Protein AF-A0A955EFM7-F1 (afdb_monomer_lite)

Foldseek 3Di:
DDDDDDDDPDPPCVLWVLLLVLLQVLLVVPVVSLVVNCVSCVVVQLVLLVVVVVPDDPPFPDDSNNLSVVLSVVSSPPNPDNRPTPVVSVVSSSVSSVVVVVVRD

Sequence (105 aa):
MEDSTAAKGAPGDGGEEEVTRLLQAAAGGDGVAADELLPLVYGALRSLAADMFLDERRNHTLQPTALVHEAYVRLVQARDVSWESRGQFFVLAARAMRNILVDHA

pLDDT: mean 81.18, std 16.02, range [36.97, 93.69]

Radius of gyration: 16.62 Å; chains: 1; bounding box: 41×26×56 Å

Structure (mmCIF, N/CA/C/O backbone):
data_AF-A0A955EFM7-F1
#
_entry.id   AF-A0A955EFM7-F1
#
loop_
_atom_site.group_PDB
_atom_site.id
_atom_site.type_symbol
_atom_site.label_atom_id
_atom_site.label_alt_id
_atom_site.label_comp_id
_atom_site.label_asym_id
_atom_site.label_entity_id
_atom_site.label_seq_id
_atom_site.pdbx_PDB_ins_code
_atom_site.Cartn_x
_atom_site.Cartn_y
_atom_site.Cartn_z
_atom_site.occupancy
_atom_site.B_iso_or_equiv
_atom_site.auth_seq_id
_atom_site.auth_comp_id
_atom_site.auth_asym_id
_atom_site.auth_atom_id
_atom_site.pdbx_PDB_model_num
ATOM 1 N N . MET A 1 1 ? -23.355 4.559 37.848 1.00 45.25 1 MET A N 1
ATOM 2 C CA . MET A 1 1 ? -24.283 4.360 36.720 1.00 45.25 1 MET A CA 1
ATOM 3 C C . MET A 1 1 ? -23.627 5.104 35.570 1.00 45.25 1 MET A C 1
ATOM 5 O O . MET A 1 1 ? -23.615 6.318 35.609 1.00 45.25 1 MET A O 1
ATOM 9 N N . GLU A 1 2 ? -22.841 4.489 34.702 1.00 40.41 2 GLU A N 1
ATOM 10 C CA . GLU A 1 2 ? -22.667 3.075 34.382 1.00 40.41 2 GLU A CA 1
ATOM 11 C C . GLU A 1 2 ? -21.191 2.670 34.484 1.00 40.41 2 GLU A C 1
ATOM 13 O O . GLU A 1 2 ? -20.278 3.420 34.151 1.00 40.41 2 GLU A O 1
ATOM 18 N N . ASP A 1 3 ? -21.002 1.479 35.036 1.00 37.91 3 ASP A N 1
ATOM 19 C CA . ASP A 1 3 ? -19.805 0.667 34.924 1.00 37.91 3 ASP A CA 1
ATOM 20 C C . ASP A 1 3 ? -19.698 0.206 33.461 1.00 37.91 3 ASP A C 1
ATOM 22 O O . ASP A 1 3 ? -20.631 -0.395 32.931 1.00 37.91 3 ASP A O 1
ATOM 26 N N . SER A 1 4 ? -18.597 0.527 32.785 1.00 36.97 4 SER A N 1
ATOM 27 C CA . SER A 1 4 ? -18.217 -0.176 31.557 1.00 36.97 4 SER A CA 1
ATOM 28 C C . SER A 1 4 ? -16.703 -0.306 31.489 1.00 36.97 4 SER A C 1
ATOM 30 O O . SER A 1 4 ? -15.981 0.363 30.753 1.00 36.97 4 SER A O 1
ATOM 32 N N . THR A 1 5 ? -16.236 -1.187 32.365 1.00 52.38 5 THR A N 1
ATOM 33 C CA . THR A 1 5 ? -14.984 -1.914 32.217 1.00 52.38 5 THR A CA 1
ATOM 34 C C . THR A 1 5 ? -15.200 -3.011 31.171 1.00 52.38 5 THR A C 1
ATOM 36 O O . THR A 1 5 ? -15.821 -4.016 31.490 1.00 52.38 5 THR A O 1
ATOM 39 N N . ALA A 1 6 ? -14.698 -2.839 29.945 1.00 37.59 6 ALA A N 1
ATOM 40 C CA . ALA A 1 6 ? -14.335 -3.905 28.990 1.00 37.59 6 ALA A CA 1
ATOM 41 C C . ALA A 1 6 ? -13.894 -3.239 27.670 1.00 37.59 6 ALA A C 1
ATOM 43 O O . ALA A 1 6 ? -14.598 -2.384 27.163 1.00 37.59 6 ALA A O 1
ATOM 44 N N . ALA A 1 7 ? -12.769 -3.527 27.030 1.00 41.06 7 ALA A N 1
ATOM 45 C CA . ALA A 1 7 ? -11.740 -4.514 27.264 1.00 41.06 7 ALA A CA 1
ATOM 46 C C . ALA A 1 7 ? -10.406 -3.884 26.844 1.00 41.06 7 ALA A C 1
ATOM 48 O O . ALA A 1 7 ? -10.275 -3.305 25.768 1.00 41.06 7 ALA A O 1
ATOM 49 N N . LYS A 1 8 ? -9.405 -3.994 27.716 1.00 47.03 8 LYS A N 1
ATOM 50 C CA . LYS A 1 8 ? -8.010 -3.791 27.344 1.00 47.03 8 LYS A CA 1
ATOM 51 C C . LYS A 1 8 ? -7.653 -4.921 26.374 1.00 47.03 8 LYS A C 1
ATOM 53 O O . LYS A 1 8 ? -7.529 -6.061 26.818 1.00 47.03 8 LYS A O 1
ATOM 58 N N . GLY A 1 9 ? -7.560 -4.596 25.083 1.00 40.41 9 GLY A N 1
ATOM 59 C CA . GLY A 1 9 ? -7.070 -5.498 24.042 1.00 40.41 9 GLY A CA 1
ATOM 60 C C . GLY A 1 9 ? -5.729 -6.105 24.450 1.00 40.41 9 GLY A C 1
ATOM 61 O O . GLY A 1 9 ? -4.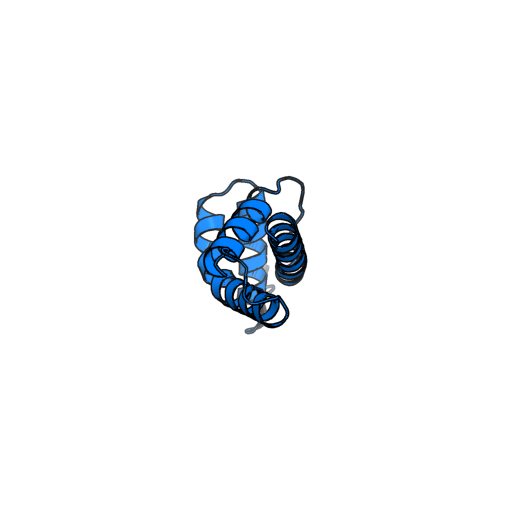928 -5.470 25.145 1.00 40.41 9 GLY A O 1
ATOM 62 N N . ALA A 1 10 ? -5.536 -7.371 24.101 1.00 47.72 10 ALA A N 1
ATOM 63 C CA . ALA A 1 10 ? -4.359 -8.139 24.466 1.00 47.72 10 ALA A CA 1
ATOM 64 C C . ALA A 1 10 ? -3.061 -7.428 24.017 1.00 47.72 10 ALA A C 1
ATOM 66 O O . ALA A 1 10 ? -3.055 -6.719 23.009 1.00 47.72 10 ALA A O 1
ATOM 67 N N . PRO A 1 11 ? -1.932 -7.601 24.732 1.00 44.72 11 PRO A N 1
ATOM 68 C CA . PRO A 1 11 ? -0.693 -6.857 24.476 1.00 44.72 11 PRO A CA 1
ATOM 69 C C . PRO A 1 11 ? 0.060 -7.251 23.179 1.00 44.72 11 PRO A C 1
ATOM 71 O O . PRO A 1 11 ? 1.254 -6.985 23.076 1.00 44.72 11 PRO A O 1
ATOM 74 N N . GLY A 1 12 ? -0.611 -7.857 22.192 1.00 53.38 12 GLY A N 1
ATOM 75 C CA . GLY A 1 12 ? -0.051 -8.225 20.883 1.00 53.38 12 GLY A CA 1
ATOM 76 C C . GLY A 1 12 ? -0.744 -7.594 19.666 1.00 53.38 12 GLY A C 1
ATOM 77 O O . GLY A 1 12 ? -0.115 -7.494 18.616 1.00 53.38 12 GLY A O 1
ATOM 78 N N . ASP A 1 13 ? -1.980 -7.098 19.807 1.00 57.62 13 ASP A N 1
ATOM 79 C CA . ASP A 1 13 ? -2.891 -6.915 18.655 1.00 57.62 13 ASP A CA 1
ATOM 80 C C . ASP A 1 13 ? -3.094 -5.438 18.258 1.00 57.62 13 ASP A C 1
ATOM 82 O O . ASP A 1 13 ? -3.599 -5.121 17.180 1.00 57.62 13 ASP A O 1
ATOM 86 N N . GLY A 1 14 ? -2.630 -4.503 19.097 1.00 65.25 14 GLY A N 1
ATOM 87 C CA . GLY A 1 14 ? -2.864 -3.065 18.909 1.00 65.25 14 GLY A CA 1
ATOM 88 C C . GLY A 1 14 ? -2.257 -2.484 17.626 1.00 65.25 14 GLY A C 1
ATOM 89 O O . GLY A 1 14 ? -2.751 -1.486 17.114 1.00 65.25 14 GLY A O 1
ATOM 90 N N . GLY A 1 15 ? -1.215 -3.114 17.073 1.00 74.94 15 GLY A N 1
ATOM 91 C CA . GLY A 1 15 ? -0.620 -2.697 15.800 1.00 74.94 15 GLY A CA 1
ATOM 92 C C . GLY A 1 15 ? -1.413 -3.143 14.566 1.00 74.94 15 GLY A C 1
ATOM 93 O O . GLY A 1 15 ? -1.363 -2.477 13.534 1.00 74.94 15 GLY A O 1
ATOM 94 N N . GLU A 1 16 ? -2.142 -4.259 14.642 1.00 79.94 16 GLU A N 1
ATOM 95 C CA . GLU A 1 16 ? -2.964 -4.758 13.530 1.00 79.94 16 GLU A CA 1
ATOM 96 C C . GLU A 1 16 ? -4.307 -4.034 13.459 1.00 79.94 16 GLU A C 1
ATOM 98 O O . GLU A 1 16 ? -4.750 -3.648 12.370 1.00 79.94 16 GLU A O 1
ATOM 103 N N . GLU A 1 17 ? -4.914 -3.797 14.623 1.00 86.06 17 GLU A N 1
ATOM 104 C CA . GLU A 1 17 ? -6.104 -2.960 14.748 1.00 86.06 17 GLU A CA 1
ATOM 105 C C . GLU A 1 17 ? -5.812 -1.542 14.255 1.00 86.06 17 GLU A C 1
ATOM 107 O O . GLU A 1 17 ? -6.583 -1.004 13.464 1.00 86.06 17 GLU A O 1
ATOM 112 N N . GLU A 1 18 ? -4.660 -0.968 14.622 1.00 90.06 18 GLU A N 1
ATOM 113 C CA . GLU A 1 18 ? -4.291 0.377 14.184 1.00 90.06 18 GLU A CA 1
ATOM 114 C C . GLU A 1 18 ? -4.119 0.491 12.669 1.00 90.06 18 GLU A C 1
ATOM 116 O O . GLU A 1 18 ? -4.686 1.387 12.046 1.00 90.06 18 GLU A O 1
ATOM 121 N N . VAL A 1 19 ? -3.413 -0.455 12.043 1.00 91.06 19 VAL A N 1
ATOM 122 C CA . VAL A 1 19 ? -3.273 -0.478 10.579 1.00 91.06 19 VAL A CA 1
ATOM 123 C C . VAL A 1 19 ? -4.638 -0.584 9.899 1.00 91.06 19 VAL A C 1
ATOM 125 O O . VAL A 1 19 ? -4.881 0.085 8.897 1.00 91.06 19 VAL A O 1
ATOM 128 N N . THR A 1 20 ? -5.546 -1.393 10.447 1.00 91.38 20 THR A N 1
ATOM 129 C CA . THR A 1 20 ? -6.895 -1.559 9.892 1.00 91.38 20 THR A CA 1
ATOM 130 C C . THR A 1 20 ? -7.729 -0.282 10.041 1.00 91.38 20 THR A C 1
ATOM 132 O O . THR A 1 20 ? -8.398 0.115 9.087 1.00 91.38 20 THR A O 1
ATOM 135 N N . ARG A 1 21 ? -7.637 0.421 11.179 1.00 92.25 21 ARG A N 1
ATOM 136 C CA . ARG A 1 21 ? -8.290 1.729 11.373 1.00 92.25 21 ARG A CA 1
ATOM 137 C C . ARG A 1 21 ? -7.775 2.778 10.391 1.00 92.25 21 ARG A C 1
ATOM 139 O O . ARG A 1 21 ? -8.579 3.454 9.751 1.00 92.25 21 ARG A O 1
ATOM 146 N N . LEU A 1 22 ? -6.456 2.881 10.233 1.00 93.44 22 LEU A N 1
ATOM 147 C CA . LEU A 1 22 ? -5.834 3.825 9.302 1.00 93.44 22 LEU A CA 1
ATOM 148 C C . LEU A 1 22 ? -6.215 3.525 7.846 1.00 93.44 22 LEU A C 1
ATOM 150 O O . LEU A 1 22 ? -6.507 4.446 7.090 1.00 93.44 22 LEU A O 1
ATOM 154 N N . LEU A 1 23 ? -6.301 2.246 7.461 1.00 91.25 23 LEU A N 1
ATOM 155 C CA . LEU A 1 23 ? -6.783 1.829 6.139 1.00 91.25 23 LEU A CA 1
ATOM 156 C C . LEU A 1 23 ? -8.219 2.289 5.865 1.00 91.25 23 LEU A C 1
ATOM 158 O O . LEU A 1 23 ? -8.510 2.799 4.783 1.00 91.25 23 LEU A O 1
ATOM 162 N N . GLN A 1 24 ? -9.1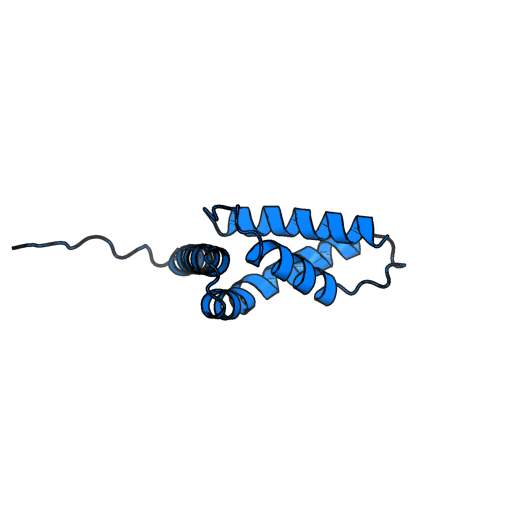16 2.121 6.837 1.00 90.62 24 GLN A N 1
ATOM 163 C CA . GLN A 1 24 ? -10.512 2.540 6.708 1.00 90.62 24 GLN A CA 1
ATOM 164 C C . GLN A 1 24 ? -10.639 4.062 6.583 1.00 90.62 24 GLN A C 1
ATOM 166 O O . GLN A 1 24 ? -11.366 4.545 5.715 1.00 90.62 24 GLN A O 1
ATOM 171 N N . ALA A 1 25 ? -9.905 4.822 7.401 1.00 91.25 25 ALA A N 1
ATOM 172 C CA . ALA A 1 25 ? -9.908 6.281 7.324 1.00 91.25 25 ALA A CA 1
ATOM 173 C C . ALA A 1 25 ? -9.299 6.784 6.001 1.00 91.25 25 ALA A C 1
ATOM 175 O O . ALA A 1 25 ? -9.894 7.635 5.336 1.00 91.25 25 ALA A O 1
ATOM 176 N N . ALA A 1 26 ? -8.184 6.194 5.560 1.00 90.00 26 ALA A N 1
ATOM 177 C CA . ALA A 1 26 ? -7.560 6.512 4.278 1.00 90.00 26 ALA A CA 1
ATOM 178 C C . ALA A 1 26 ? -8.509 6.250 3.094 1.00 90.00 26 ALA A C 1
ATOM 180 O O . ALA A 1 26 ? -8.646 7.105 2.218 1.00 90.00 26 ALA A O 1
ATOM 181 N N . ALA A 1 27 ? -9.239 5.128 3.096 1.00 86.50 27 ALA A N 1
ATOM 182 C CA . ALA A 1 27 ? -10.260 4.836 2.082 1.00 86.50 27 ALA A CA 1
ATOM 183 C C . ALA A 1 27 ? -11.441 5.825 2.112 1.00 86.50 27 ALA A C 1
ATOM 185 O O . ALA A 1 27 ? -12.033 6.126 1.074 1.00 86.50 27 ALA A O 1
ATOM 186 N N . GLY A 1 28 ? -11.746 6.383 3.289 1.00 86.50 28 GLY A N 1
ATOM 187 C CA . GLY A 1 28 ? -12.691 7.486 3.473 1.00 86.50 28 GLY A CA 1
ATOM 188 C C . GLY A 1 28 ? -12.199 8.843 2.947 1.00 86.50 28 GLY A C 1
ATOM 189 O O . GLY A 1 28 ? -12.970 9.802 2.933 1.00 86.50 28 GLY A O 1
ATOM 190 N N . GLY A 1 29 ? -10.949 8.932 2.480 1.00 86.69 29 GLY A N 1
ATOM 191 C CA . GLY A 1 29 ? -10.329 10.155 1.971 1.00 86.69 29 GLY A CA 1
ATOM 192 C C . GLY A 1 29 ? -9.511 10.932 3.005 1.00 86.69 29 GLY A C 1
ATOM 193 O O . GLY A 1 29 ? -9.137 12.073 2.728 1.00 86.69 29 GLY A O 1
ATOM 194 N N . ASP A 1 30 ? -9.228 10.348 4.171 1.00 90.44 30 ASP A N 1
ATOM 195 C CA . ASP A 1 30 ? -8.343 10.951 5.167 1.00 90.44 30 ASP A CA 1
ATOM 196 C C . ASP A 1 30 ? -6.873 10.823 4.733 1.00 90.44 30 ASP A C 1
ATOM 198 O O . ASP A 1 30 ? -6.246 9.765 4.839 1.00 90.44 30 ASP A O 1
ATOM 202 N N . GLY A 1 31 ? -6.318 11.924 4.223 1.00 88.69 31 GLY A N 1
ATOM 203 C CA . GLY A 1 31 ? -4.918 11.989 3.806 1.00 88.69 31 GLY A CA 1
ATOM 204 C C . GLY A 1 31 ? -3.926 11.850 4.964 1.00 88.69 31 GLY A C 1
ATOM 205 O O . GLY A 1 31 ? -2.844 11.313 4.758 1.00 88.69 31 GLY A O 1
ATOM 206 N N . VAL A 1 32 ? -4.299 12.260 6.181 1.00 92.88 32 VAL A N 1
ATOM 207 C CA . VAL A 1 32 ? -3.429 12.126 7.359 1.00 92.88 32 VAL A CA 1
ATOM 208 C C . VAL A 1 32 ? -3.310 10.656 7.740 1.00 92.88 32 VAL A C 1
ATOM 210 O O . VAL A 1 32 ? -2.205 10.161 7.941 1.00 92.88 32 VAL A O 1
ATOM 213 N N . ALA A 1 33 ? -4.428 9.928 7.736 1.00 93.00 33 ALA A N 1
ATOM 214 C CA . ALA A 1 33 ? -4.410 8.489 7.976 1.00 93.00 33 ALA A CA 1
ATOM 215 C C . ALA A 1 33 ? -3.594 7.732 6.915 1.00 93.00 33 ALA A C 1
ATOM 217 O O . ALA A 1 33 ? -2.904 6.765 7.237 1.00 93.00 33 ALA A O 1
ATOM 218 N N . ALA A 1 34 ? -3.624 8.183 5.656 1.00 90.38 34 ALA A N 1
ATOM 219 C CA . ALA A 1 34 ? -2.763 7.635 4.611 1.00 90.38 34 ALA A CA 1
ATOM 220 C C . ALA A 1 34 ? -1.271 7.926 4.877 1.00 90.38 34 ALA A C 1
ATOM 222 O O . ALA A 1 34 ? -0.429 7.049 4.679 1.00 90.38 34 ALA A O 1
ATOM 223 N N . ASP A 1 35 ? -0.917 9.116 5.351 1.00 91.44 35 ASP A N 1
ATOM 224 C CA . ASP A 1 35 ? 0.475 9.443 5.680 1.00 91.44 35 ASP A CA 1
ATOM 225 C C . ASP A 1 35 ? 0.984 8.641 6.894 1.00 91.44 35 ASP A C 1
ATOM 227 O O . ASP A 1 35 ? 2.131 8.189 6.901 1.00 91.44 35 ASP A O 1
ATOM 231 N N . GLU A 1 36 ? 0.124 8.390 7.885 1.00 93.69 36 GLU A N 1
ATOM 232 C CA . GLU A 1 36 ? 0.429 7.571 9.067 1.00 93.69 36 GLU A CA 1
ATOM 233 C C . GLU A 1 36 ? 0.498 6.068 8.755 1.00 93.69 36 GLU A C 1
ATOM 235 O O . GLU A 1 36 ? 1.332 5.347 9.310 1.00 93.69 36 GLU A O 1
ATOM 240 N N . LEU A 1 37 ? -0.329 5.583 7.824 1.00 92.06 37 LEU A N 1
ATOM 241 C CA . LEU A 1 37 ? -0.336 4.188 7.386 1.00 92.06 37 LEU A CA 1
ATOM 242 C C . LEU A 1 37 ? 0.960 3.807 6.666 1.00 92.06 37 LEU A C 1
ATOM 244 O O . LEU A 1 37 ? 1.490 2.710 6.871 1.00 92.06 37 LEU A O 1
ATOM 248 N N . LEU A 1 38 ? 1.460 4.697 5.804 1.00 90.12 38 LEU A N 1
ATOM 249 C CA . LEU A 1 38 ? 2.583 4.421 4.913 1.00 90.12 38 LEU A CA 1
ATOM 250 C C . LEU A 1 38 ? 3.807 3.829 5.642 1.00 90.12 38 LEU A C 1
ATOM 252 O O . LEU A 1 38 ? 4.222 2.730 5.262 1.00 90.12 38 LEU A O 1
ATOM 256 N N . PRO A 1 39 ? 4.385 4.448 6.693 1.00 92.12 39 PRO A N 1
ATOM 257 C CA . PRO A 1 39 ? 5.549 3.890 7.384 1.00 92.12 39 PRO A CA 1
ATOM 258 C C . PRO A 1 39 ? 5.288 2.519 8.030 1.00 92.12 39 PRO A C 1
ATOM 260 O O . PRO A 1 39 ? 6.221 1.721 8.140 1.00 92.12 39 PRO A O 1
ATOM 263 N N . LEU A 1 40 ? 4.042 2.202 8.407 1.00 91.88 40 LEU A N 1
ATOM 264 C CA . LEU A 1 40 ? 3.677 0.927 9.039 1.00 91.88 40 LEU A CA 1
ATOM 265 C C . LEU A 1 40 ? 3.652 -0.247 8.050 1.00 91.88 40 LEU A C 1
ATOM 267 O O . LEU A 1 40 ? 3.903 -1.396 8.433 1.00 91.88 40 LEU A O 1
ATOM 271 N N . VAL A 1 41 ? 3.348 0.028 6.777 1.00 91.69 41 VAL A N 1
ATOM 272 C CA . VAL A 1 41 ? 3.210 -1.002 5.733 1.00 91.69 41 VAL A CA 1
ATOM 273 C C . VAL A 1 41 ? 4.356 -1.003 4.721 1.00 91.69 41 VAL A C 1
ATOM 275 O O . VAL A 1 41 ? 4.621 -2.042 4.116 1.00 91.69 41 VAL A O 1
ATOM 278 N N . TYR A 1 42 ? 5.082 0.109 4.563 1.00 91.44 42 TYR A N 1
ATOM 279 C CA . TYR A 1 42 ? 6.096 0.289 3.518 1.00 91.44 42 TYR A CA 1
ATOM 280 C C . TYR A 1 42 ? 7.202 -0.769 3.549 1.00 91.44 42 TYR A C 1
ATOM 282 O O . TYR A 1 42 ? 7.572 -1.302 2.505 1.00 91.44 42 TYR A O 1
ATOM 290 N N . GLY A 1 43 ? 7.706 -1.120 4.737 1.00 91.81 43 GLY A N 1
ATOM 291 C CA . GLY A 1 43 ? 8.739 -2.152 4.877 1.00 91.81 43 GLY A CA 1
ATOM 292 C C . GLY A 1 43 ? 8.284 -3.512 4.341 1.00 91.81 43 GLY A C 1
ATOM 293 O O . GLY A 1 43 ? 9.002 -4.145 3.572 1.00 91.81 43 GLY A O 1
ATOM 294 N N . ALA A 1 44 ? 7.058 -3.921 4.680 1.00 92.12 44 ALA A N 1
ATOM 295 C CA . ALA A 1 44 ? 6.477 -5.178 4.216 1.00 92.12 44 ALA A CA 1
ATOM 296 C C . ALA A 1 44 ? 6.169 -5.152 2.710 1.00 92.12 44 ALA A C 1
ATOM 298 O O . ALA A 1 44 ? 6.466 -6.118 2.011 1.00 92.12 44 ALA A O 1
ATOM 299 N N . LEU A 1 45 ? 5.651 -4.031 2.194 1.00 93.38 45 LEU A N 1
ATOM 300 C CA . LEU A 1 45 ? 5.435 -3.842 0.757 1.00 93.38 45 LEU A CA 1
ATOM 301 C C . LEU A 1 45 ? 6.749 -3.910 -0.031 1.00 93.38 45 LEU A C 1
ATOM 303 O O . LEU A 1 45 ? 6.794 -4.528 -1.090 1.00 93.38 45 LEU A O 1
ATOM 307 N N . ARG A 1 46 ? 7.828 -3.313 0.491 1.00 92.12 46 ARG A N 1
ATOM 308 C CA . ARG A 1 46 ? 9.153 -3.345 -0.139 1.00 92.12 46 ARG A CA 1
ATOM 309 C C . ARG A 1 46 ? 9.732 -4.752 -0.191 1.00 92.12 46 ARG A C 1
ATOM 311 O O . ARG A 1 46 ? 10.293 -5.108 -1.223 1.00 92.12 46 ARG A O 1
ATOM 318 N N . SER A 1 47 ? 9.611 -5.530 0.884 1.00 91.56 47 SER A N 1
ATOM 319 C CA . SER A 1 47 ? 10.038 -6.935 0.878 1.00 91.56 47 SER A CA 1
ATOM 320 C C . SER A 1 47 ? 9.250 -7.737 -0.154 1.00 91.56 47 SER A C 1
ATOM 322 O O . SER A 1 47 ? 9.844 -8.403 -0.991 1.00 91.56 47 SER A O 1
ATOM 324 N N . LEU A 1 48 ? 7.925 -7.571 -0.171 1.00 91.56 48 LEU A N 1
ATOM 325 C CA . LEU A 1 48 ? 7.048 -8.263 -1.110 1.00 91.56 48 LEU A CA 1
ATOM 326 C C . LEU A 1 48 ? 7.360 -7.912 -2.574 1.00 91.56 48 LEU A C 1
ATOM 328 O O . LEU A 1 48 ? 7.410 -8.795 -3.423 1.00 91.56 48 LEU A O 1
ATOM 332 N N . ALA A 1 49 ? 7.618 -6.635 -2.864 1.00 90.81 49 ALA A N 1
ATOM 333 C CA . ALA A 1 49 ? 8.066 -6.202 -4.181 1.00 90.81 49 ALA A CA 1
ATOM 334 C C . ALA A 1 49 ? 9.431 -6.811 -4.533 1.00 90.81 49 ALA A C 1
ATOM 336 O O . ALA A 1 49 ? 9.591 -7.343 -5.624 1.00 90.81 49 ALA A O 1
ATOM 337 N N . ALA A 1 50 ? 10.412 -6.767 -3.625 1.00 88.94 50 ALA A N 1
ATOM 338 C CA . ALA A 1 50 ? 11.740 -7.324 -3.876 1.00 88.94 50 ALA A CA 1
ATOM 339 C C . ALA A 1 50 ? 11.685 -8.816 -4.241 1.00 88.94 50 ALA A C 1
ATOM 341 O O . ALA A 1 50 ? 12.345 -9.216 -5.197 1.00 88.94 50 ALA A O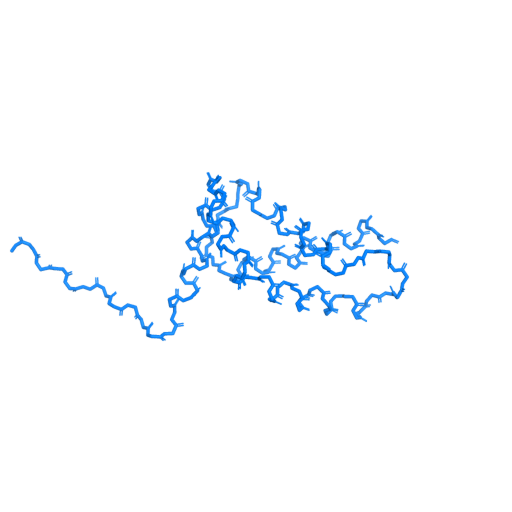 1
ATOM 342 N N . ASP A 1 51 ? 10.858 -9.597 -3.544 1.00 88.81 51 ASP A N 1
ATOM 343 C CA . ASP A 1 51 ? 10.665 -11.021 -3.829 1.00 88.81 51 ASP A CA 1
ATOM 344 C C . ASP A 1 51 ? 10.093 -11.250 -5.240 1.00 88.81 51 ASP A C 1
ATOM 346 O O . ASP A 1 51 ? 10.565 -12.124 -5.961 1.00 88.81 51 ASP A O 1
ATOM 350 N N . MET A 1 52 ? 9.150 -10.414 -5.692 1.00 86.62 52 MET A N 1
ATOM 351 C CA . MET A 1 52 ? 8.594 -10.500 -7.053 1.00 86.62 52 MET A CA 1
ATOM 352 C C . MET A 1 52 ? 9.640 -10.233 -8.143 1.00 86.62 52 MET A C 1
ATOM 354 O O . MET A 1 52 ? 9.647 -10.902 -9.171 1.00 86.62 52 MET A O 1
ATOM 358 N N . PHE A 1 53 ? 10.560 -9.294 -7.909 1.00 83.06 53 PHE A N 1
ATOM 359 C CA . PHE A 1 53 ? 11.636 -8.987 -8.857 1.00 83.06 53 PHE A CA 1
ATOM 360 C C . PHE A 1 53 ? 12.734 -10.062 -8.912 1.00 83.06 53 PHE A C 1
ATOM 362 O O . PHE A 1 53 ? 13.492 -10.088 -9.881 1.00 83.06 53 PHE A O 1
ATOM 369 N N . LEU A 1 54 ? 12.862 -10.923 -7.895 1.00 80.25 54 LEU A N 1
ATOM 370 C CA . LEU A 1 54 ? 13.813 -12.042 -7.922 1.00 80.25 54 LEU A CA 1
ATOM 371 C C . LEU A 1 54 ? 13.360 -13.158 -8.872 1.00 80.25 54 LEU A C 1
ATOM 373 O O . LEU A 1 54 ? 14.206 -13.780 -9.516 1.00 80.25 54 LEU A O 1
ATOM 377 N N . ASP A 1 55 ? 12.048 -13.375 -8.973 1.00 69.00 55 ASP A N 1
ATOM 378 C CA . ASP A 1 55 ? 11.445 -14.376 -9.861 1.00 69.00 55 ASP A CA 1
ATOM 379 C C . ASP A 1 55 ? 11.292 -13.876 -11.313 1.00 69.00 55 ASP A C 1
ATOM 381 O O . ASP A 1 55 ? 11.119 -14.675 -12.239 1.00 69.00 55 ASP A O 1
ATOM 385 N N . GLU A 1 56 ? 11.401 -12.565 -11.546 1.00 65.00 56 GLU A N 1
ATOM 386 C CA . GLU A 1 56 ? 11.270 -11.941 -12.865 1.00 65.00 56 GLU A CA 1
ATOM 387 C C . GLU A 1 56 ? 12.619 -11.678 -13.563 1.00 65.00 56 GLU A C 1
ATOM 389 O O . GLU A 1 56 ? 13.690 -11.564 -12.963 1.00 65.00 56 GLU A O 1
ATOM 394 N N . ARG A 1 57 ? 12.596 -11.612 -14.903 1.00 61.12 57 ARG A N 1
ATOM 395 C CA . ARG A 1 57 ? 13.807 -11.416 -15.717 1.00 61.12 57 ARG A CA 1
ATOM 396 C C . ARG A 1 57 ? 14.436 -10.049 -15.414 1.00 61.12 57 ARG A C 1
ATOM 398 O O . ARG A 1 57 ? 13.752 -9.035 -15.393 1.00 61.12 57 ARG A O 1
ATOM 405 N N . ARG A 1 58 ? 15.770 -10.005 -15.296 1.00 60.41 58 ARG A N 1
ATOM 406 C CA . ARG A 1 58 ? 16.596 -8.823 -14.938 1.00 60.41 58 ARG A CA 1
ATOM 407 C C . ARG A 1 58 ? 16.551 -7.619 -15.906 1.00 60.41 58 ARG A C 1
ATOM 409 O O . ARG A 1 58 ? 17.439 -6.773 -15.852 1.00 60.41 58 ARG A O 1
ATOM 416 N N . ASN A 1 59 ? 15.561 -7.527 -16.789 1.00 60.62 59 ASN A N 1
ATOM 417 C CA . ASN A 1 59 ? 15.510 -6.537 -17.866 1.00 60.62 59 ASN A CA 1
ATOM 418 C C . ASN A 1 59 ? 14.440 -5.451 -17.650 1.00 60.62 59 ASN A C 1
ATOM 420 O O . ASN A 1 59 ? 14.205 -4.658 -18.557 1.00 60.62 59 ASN A O 1
ATOM 424 N N . HIS A 1 60 ? 13.795 -5.397 -16.482 1.00 63.47 60 HIS A N 1
ATOM 425 C CA . HIS A 1 60 ? 12.767 -4.393 -16.204 1.00 63.47 60 HIS A CA 1
ATOM 426 C C . HIS A 1 60 ? 13.420 -3.055 -15.822 1.00 63.47 60 HIS A C 1
ATOM 428 O O . HIS A 1 60 ? 14.357 -3.003 -15.024 1.00 63.47 60 HIS A O 1
ATOM 434 N N . THR A 1 61 ? 12.921 -1.955 -16.388 1.00 71.50 61 THR A N 1
ATOM 435 C CA . THR A 1 61 ? 13.322 -0.581 -16.027 1.00 71.50 61 THR A CA 1
ATOM 436 C C . THR A 1 61 ? 12.632 -0.088 -14.753 1.00 71.50 61 THR A C 1
ATOM 438 O O . THR A 1 61 ? 13.014 0.946 -14.202 1.00 71.50 61 THR A O 1
ATOM 441 N N . LEU A 1 62 ? 11.625 -0.826 -14.275 1.00 77.56 62 LEU A N 1
ATOM 442 C CA . LEU A 1 62 ? 10.859 -0.497 -13.083 1.00 77.56 62 LEU A CA 1
ATOM 443 C C . LEU A 1 62 ? 11.668 -0.798 -11.816 1.00 77.56 62 LEU A C 1
ATOM 445 O O . LEU A 1 62 ? 12.201 -1.890 -11.640 1.00 77.56 62 LEU A O 1
ATOM 449 N N . GLN A 1 63 ? 11.744 0.175 -10.911 1.00 82.38 63 GLN A N 1
ATOM 450 C CA . GLN A 1 63 ? 12.392 0.001 -9.612 1.00 82.38 63 GLN A CA 1
ATOM 451 C C . GLN A 1 63 ? 11.389 -0.531 -8.573 1.00 82.38 63 GLN A C 1
ATOM 453 O O . GLN A 1 63 ? 10.252 -0.054 -8.542 1.00 82.38 63 GLN A O 1
ATOM 458 N N . PRO A 1 64 ? 11.796 -1.421 -7.644 1.00 83.75 64 PRO A N 1
ATOM 459 C CA . PRO A 1 64 ? 10.910 -1.933 -6.593 1.00 83.75 64 PRO A CA 1
ATOM 460 C C . PRO A 1 64 ? 10.236 -0.841 -5.753 1.00 83.75 64 PRO A C 1
ATOM 462 O O . PRO A 1 64 ? 9.087 -0.978 -5.351 1.00 83.75 64 PRO A O 1
ATOM 465 N N . THR A 1 65 ? 10.922 0.276 -5.506 1.00 86.75 65 THR A N 1
ATOM 466 C CA . THR A 1 65 ? 10.367 1.427 -4.777 1.00 86.75 65 THR A CA 1
ATOM 467 C C . THR A 1 65 ? 9.265 2.145 -5.552 1.00 86.75 65 THR A C 1
ATOM 469 O O . THR A 1 65 ? 8.279 2.561 -4.948 1.00 86.75 65 THR A O 1
ATOM 472 N N . ALA A 1 66 ? 9.404 2.259 -6.876 1.00 88.75 66 ALA A N 1
ATOM 473 C CA . ALA A 1 66 ? 8.370 2.828 -7.736 1.00 88.75 66 ALA A CA 1
ATOM 474 C C . ALA A 1 66 ? 7.123 1.933 -7.743 1.00 88.75 66 ALA A C 1
ATOM 476 O O . ALA A 1 66 ? 6.019 2.429 -7.532 1.00 88.75 66 ALA A O 1
ATOM 477 N N . LEU A 1 67 ? 7.320 0.613 -7.857 1.00 91.31 67 LEU A N 1
ATOM 478 C CA . LEU A 1 67 ? 6.243 -0.375 -7.783 1.00 91.31 67 LEU A CA 1
ATOM 479 C C . LEU A 1 67 ? 5.460 -0.276 -6.466 1.00 91.31 67 LEU A C 1
ATOM 481 O O . LEU A 1 67 ? 4.230 -0.267 -6.468 1.00 91.31 67 LEU A O 1
ATOM 485 N N . VAL A 1 68 ? 6.171 -0.170 -5.338 1.00 92.69 68 VAL A N 1
ATOM 486 C CA . VAL A 1 68 ? 5.549 -0.009 -4.016 1.00 92.69 68 VAL A CA 1
ATOM 487 C C . VAL A 1 68 ? 4.720 1.262 -3.937 1.00 92.69 68 VAL A C 1
ATOM 489 O O . VAL A 1 68 ? 3.582 1.208 -3.475 1.00 92.69 68 VAL A O 1
ATOM 492 N N . HIS A 1 69 ? 5.270 2.390 -4.383 1.00 91.19 69 HIS A N 1
ATOM 493 C CA . HIS A 1 69 ? 4.577 3.670 -4.308 1.00 91.19 69 HIS A CA 1
ATOM 494 C C . HIS A 1 69 ? 3.314 3.680 -5.179 1.00 91.19 69 HIS A C 1
ATOM 496 O O . HIS A 1 69 ? 2.248 4.086 -4.723 1.00 91.19 69 HIS A O 1
ATOM 502 N N . GLU A 1 70 ? 3.400 3.161 -6.402 1.00 91.56 70 GLU A N 1
ATOM 503 C CA . GLU A 1 70 ? 2.266 3.102 -7.322 1.00 91.56 70 GLU A CA 1
ATOM 504 C C . GLU A 1 70 ? 1.169 2.145 -6.833 1.00 91.56 70 GLU A C 1
ATOM 506 O O . GLU A 1 70 ? -0.017 2.485 -6.856 1.00 91.56 70 GLU A O 1
ATOM 511 N N . ALA A 1 71 ? 1.553 0.965 -6.333 1.00 93.00 71 ALA A N 1
ATOM 512 C CA . ALA A 1 71 ? 0.612 0.029 -5.729 1.00 93.00 71 ALA A CA 1
ATOM 513 C C . ALA A 1 71 ? -0.077 0.647 -4.504 1.00 93.00 71 ALA A C 1
ATOM 515 O O . ALA A 1 71 ? -1.296 0.557 -4.384 1.00 93.00 71 ALA A O 1
ATOM 516 N N . TYR A 1 72 ? 0.681 1.318 -3.631 1.00 91.56 72 TYR A N 1
ATOM 517 C CA . TYR A 1 72 ? 0.142 2.000 -2.457 1.00 91.56 72 TYR A CA 1
ATOM 518 C C . TYR A 1 72 ? -0.911 3.044 -2.838 1.00 91.56 72 TYR A C 1
ATOM 520 O O . TYR A 1 72 ? -2.039 2.979 -2.351 1.00 91.56 72 TYR A O 1
ATOM 528 N N . VAL A 1 73 ? -0.571 3.948 -3.764 1.00 90.12 73 VAL A N 1
ATOM 529 C CA . VAL A 1 73 ? -1.468 5.009 -4.243 1.00 90.12 73 VAL A CA 1
ATOM 530 C C . VAL A 1 73 ? -2.762 4.427 -4.816 1.00 90.12 73 VAL A C 1
ATOM 532 O O . VAL A 1 73 ? -3.843 4.901 -4.470 1.00 90.12 73 VAL A O 1
ATOM 535 N N . ARG A 1 74 ? -2.687 3.365 -5.633 1.00 89.94 74 ARG A N 1
ATOM 536 C CA . ARG A 1 74 ? -3.892 2.712 -6.176 1.00 89.94 74 ARG A CA 1
ATOM 537 C C . ARG A 1 74 ? -4.802 2.141 -5.089 1.00 89.94 74 ARG A C 1
ATOM 539 O O . ARG A 1 74 ? -6.018 2.215 -5.233 1.00 89.94 74 ARG A O 1
ATOM 546 N N . LEU A 1 75 ? -4.236 1.561 -4.031 1.00 89.62 75 LEU A N 1
ATOM 547 C CA . LEU A 1 75 ? -5.016 0.934 -2.960 1.00 89.62 75 LEU A CA 1
ATOM 548 C C . LEU A 1 75 ? -5.684 1.978 -2.064 1.00 89.62 75 LEU A C 1
ATOM 550 O O . LEU A 1 75 ? -6.867 1.846 -1.779 1.00 89.62 75 LEU A O 1
ATOM 554 N N . VAL A 1 76 ? -4.970 3.031 -1.653 1.00 86.56 76 VAL A N 1
ATOM 555 C CA . VAL A 1 76 ? -5.558 4.075 -0.790 1.00 86.56 76 VAL A CA 1
ATOM 556 C C . VAL A 1 76 ? -6.598 4.926 -1.519 1.00 86.56 76 VAL A C 1
ATOM 558 O O . VAL A 1 76 ? -7.513 5.450 -0.897 1.00 86.56 76 VAL A O 1
ATOM 561 N N . GLN A 1 77 ? -6.502 5.032 -2.848 1.00 85.06 77 GLN A N 1
ATOM 562 C CA . GLN A 1 77 ? -7.510 5.699 -3.677 1.0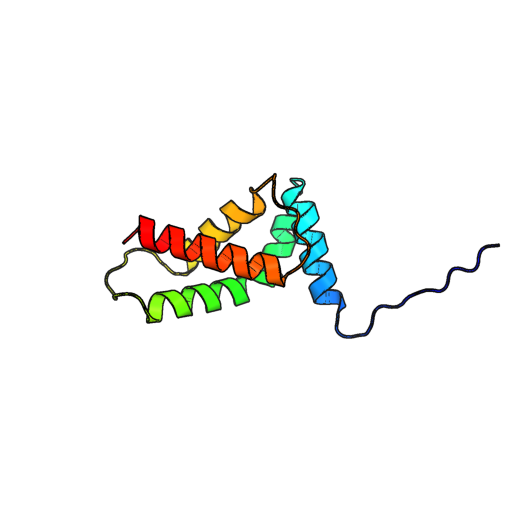0 85.06 77 GLN A CA 1
ATOM 563 C C . GLN A 1 77 ? -8.706 4.800 -4.028 1.00 85.06 77 GLN A C 1
ATOM 565 O O . GLN A 1 77 ? -9.665 5.278 -4.640 1.00 85.06 77 GLN A O 1
ATOM 570 N N . ALA A 1 78 ? -8.679 3.514 -3.663 1.00 83.81 78 ALA A N 1
ATOM 571 C CA . ALA A 1 78 ? -9.768 2.588 -3.940 1.00 83.81 78 ALA A CA 1
ATOM 572 C C . ALA A 1 78 ? -10.951 2.855 -2.994 1.00 83.81 78 ALA A C 1
ATOM 574 O O . ALA A 1 78 ? -10.988 2.382 -1.861 1.00 83.81 78 ALA A O 1
ATOM 575 N N . ARG A 1 79 ? -11.933 3.622 -3.479 1.00 70.62 79 ARG A N 1
ATOM 576 C CA . ARG A 1 79 ? -13.098 4.065 -2.690 1.00 70.62 79 ARG A CA 1
ATOM 577 C C . ARG A 1 79 ? -14.129 2.969 -2.405 1.00 70.62 79 ARG A C 1
ATOM 579 O O . ARG A 1 79 ? -14.896 3.103 -1.461 1.00 70.62 79 ARG A O 1
ATOM 586 N N . ASP A 1 80 ? -14.126 1.892 -3.188 1.00 76.75 80 ASP A N 1
ATOM 587 C CA . ASP A 1 80 ? -15.108 0.800 -3.082 1.00 76.75 80 ASP A CA 1
ATOM 588 C C . ASP A 1 80 ? -14.583 -0.418 -2.301 1.00 76.75 80 ASP A C 1
ATOM 590 O O . ASP A 1 80 ? -15.193 -1.489 -2.317 1.00 76.75 80 ASP A O 1
ATOM 594 N N . VAL A 1 81 ? -13.433 -0.291 -1.631 1.00 80.38 81 VAL A N 1
ATOM 595 C CA . VAL A 1 81 ? -12.845 -1.380 -0.844 1.00 80.38 81 VAL A CA 1
ATOM 596 C C . VAL A 1 81 ? -13.143 -1.164 0.633 1.00 80.38 81 VAL A C 1
ATOM 598 O O . VAL A 1 81 ? -12.662 -0.216 1.248 1.00 80.38 81 VAL A O 1
ATOM 601 N N . SER A 1 82 ? -13.904 -2.088 1.220 1.00 82.88 82 SER A N 1
ATOM 602 C CA . SER A 1 82 ? -13.991 -2.199 2.674 1.00 82.88 82 SER A CA 1
ATOM 603 C C . SER A 1 82 ? -12.759 -2.945 3.182 1.00 82.88 82 SER A C 1
ATOM 605 O O . SER A 1 82 ? -12.570 -4.127 2.882 1.00 82.88 82 SER A O 1
ATOM 607 N N . TRP A 1 83 ? -11.886 -2.227 3.889 1.00 88.69 83 TRP A N 1
ATOM 608 C CA . TRP A 1 83 ? -10.702 -2.801 4.521 1.00 88.69 83 TRP A CA 1
ATOM 609 C C . TRP A 1 83 ? -11.089 -3.441 5.853 1.00 88.69 83 TRP A C 1
ATOM 611 O O . TRP A 1 83 ? -11.386 -2.751 6.829 1.00 88.69 83 TRP A O 1
ATOM 621 N N . GLU A 1 84 ? -11.078 -4.769 5.887 1.00 85.81 84 GLU A N 1
ATOM 622 C CA . GLU A 1 84 ? -11.452 -5.566 7.059 1.00 85.81 84 GLU A CA 1
ATOM 623 C C . GLU A 1 84 ? -10.231 -6.024 7.859 1.00 85.81 84 GLU A C 1
ATOM 625 O O . GLU A 1 84 ? -10.339 -6.332 9.043 1.00 85.81 84 GLU A O 1
ATOM 630 N N . SER A 1 85 ? -9.057 -6.084 7.223 1.00 88.81 85 SER A N 1
ATOM 631 C CA . SER A 1 85 ? -7.814 -6.441 7.904 1.00 88.81 85 SER A CA 1
ATOM 632 C C . SER A 1 85 ? -6.564 -5.978 7.161 1.00 88.81 85 SER A C 1
ATOM 634 O O . SER A 1 85 ? -6.525 -5.872 5.930 1.00 88.81 85 SER A O 1
ATOM 636 N N . ARG A 1 86 ? -5.474 -5.840 7.920 1.00 90.50 86 ARG A N 1
ATOM 637 C CA . ARG A 1 86 ? -4.108 -5.710 7.394 1.00 90.50 86 ARG A CA 1
ATOM 638 C C . ARG A 1 86 ? -3.748 -6.824 6.394 1.00 90.50 86 ARG A C 1
ATOM 640 O O . ARG A 1 86 ? -3.069 -6.563 5.404 1.00 90.50 86 ARG A O 1
ATOM 647 N N . GLY A 1 87 ? -4.196 -8.060 6.623 1.00 91.25 87 GLY A N 1
ATOM 648 C CA . GLY A 1 87 ? -3.922 -9.192 5.729 1.00 91.25 87 GLY A CA 1
ATOM 649 C C . GLY A 1 87 ? -4.543 -9.016 4.340 1.00 91.25 87 GLY A C 1
ATOM 650 O O . GLY A 1 87 ? -3.861 -9.193 3.329 1.00 91.25 87 GLY A O 1
ATOM 651 N N . GLN A 1 88 ? -5.808 -8.586 4.284 1.00 90.75 88 GLN A N 1
ATOM 652 C CA . GLN A 1 88 ? -6.500 -8.266 3.031 1.00 90.75 88 GLN A CA 1
ATOM 653 C C . GLN A 1 88 ? -5.751 -7.186 2.239 1.00 90.75 88 GLN A C 1
ATOM 655 O O . GLN A 1 88 ? -5.594 -7.315 1.022 1.00 90.75 88 GLN A O 1
ATOM 660 N N . PHE A 1 89 ? -5.230 -6.165 2.928 1.00 92.19 89 PHE A N 1
ATOM 661 C CA . PHE A 1 89 ? -4.405 -5.130 2.310 1.00 92.19 89 PHE A CA 1
ATOM 662 C C . PHE A 1 89 ? -3.179 -5.705 1.601 1.00 92.19 89 PHE A C 1
ATOM 664 O O . PHE A 1 89 ? -2.979 -5.423 0.421 1.00 92.19 89 PHE A O 1
ATOM 671 N N . PHE A 1 90 ? -2.397 -6.569 2.254 1.00 93.06 90 PHE A N 1
ATOM 672 C CA . PHE A 1 90 ? -1.217 -7.161 1.613 1.00 93.06 90 PHE A CA 1
ATOM 673 C C . PHE A 1 90 ? -1.562 -8.098 0.453 1.00 93.06 90 PHE A C 1
ATOM 675 O O . PHE A 1 90 ? -0.842 -8.112 -0.546 1.00 93.06 90 PHE A O 1
ATOM 682 N N . VAL A 1 91 ? -2.674 -8.834 0.528 1.00 93.25 91 VAL A N 1
ATOM 683 C CA . VAL A 1 91 ? -3.149 -9.670 -0.588 1.00 93.25 91 VAL A CA 1
ATOM 684 C C . VAL A 1 91 ? -3.493 -8.809 -1.806 1.00 93.25 91 VAL A C 1
ATOM 686 O O . VAL A 1 91 ? -3.065 -9.113 -2.926 1.00 93.25 91 VAL A O 1
ATOM 689 N N . LEU A 1 92 ? -4.234 -7.716 -1.600 1.00 93.31 92 LEU A N 1
ATOM 690 C CA . LEU A 1 92 ? -4.590 -6.791 -2.674 1.00 93.31 92 LEU A CA 1
ATOM 691 C C . LEU A 1 92 ? -3.371 -6.021 -3.194 1.00 93.31 92 LEU A C 1
ATOM 693 O O . LEU A 1 92 ? -3.241 -5.861 -4.408 1.00 93.31 92 LEU A O 1
ATOM 697 N N . ALA A 1 93 ? -2.430 -5.651 -2.326 1.00 93.56 93 ALA A N 1
ATOM 698 C CA . ALA A 1 93 ? -1.171 -5.039 -2.730 1.00 93.56 93 ALA A CA 1
ATOM 699 C C . ALA A 1 93 ? -0.336 -5.964 -3.611 1.00 93.56 93 ALA A C 1
ATOM 701 O O . ALA A 1 93 ? 0.100 -5.558 -4.685 1.00 93.56 93 ALA A O 1
ATOM 702 N N . ALA A 1 94 ? -0.197 -7.233 -3.227 1.00 93.00 94 ALA A N 1
ATOM 703 C CA . ALA A 1 94 ? 0.516 -8.217 -4.027 1.00 93.00 94 ALA A CA 1
ATOM 704 C C . ALA A 1 94 ? -0.118 -8.414 -5.411 1.00 93.00 94 ALA A C 1
ATOM 706 O O . ALA A 1 94 ? 0.570 -8.651 -6.405 1.00 93.00 94 ALA A O 1
ATOM 707 N N . ARG A 1 95 ? -1.451 -8.351 -5.496 1.00 93.25 95 ARG A N 1
ATOM 708 C CA . ARG A 1 95 ? -2.168 -8.415 -6.773 1.00 93.25 95 ARG A CA 1
ATOM 709 C C . ARG A 1 95 ? -1.930 -7.163 -7.618 1.00 93.25 95 ARG A C 1
ATOM 711 O O . ARG A 1 95 ? -1.628 -7.299 -8.797 1.00 93.25 95 ARG A O 1
ATOM 718 N N . ALA A 1 96 ? -2.028 -5.976 -7.022 1.00 93.31 96 ALA A N 1
ATOM 719 C CA . ALA A 1 96 ? -1.773 -4.716 -7.713 1.00 93.31 96 ALA A CA 1
ATOM 720 C C . ALA A 1 96 ? -0.340 -4.657 -8.261 1.00 93.31 96 ALA A C 1
ATOM 722 O O . ALA A 1 96 ? -0.153 -4.340 -9.429 1.00 93.31 96 ALA A O 1
ATOM 723 N N . MET A 1 97 ? 0.653 -5.043 -7.457 1.00 92.81 97 MET A N 1
ATOM 724 C CA . MET A 1 97 ? 2.059 -5.077 -7.866 1.00 92.81 97 MET A CA 1
ATOM 725 C C . MET A 1 97 ? 2.308 -6.010 -9.054 1.00 92.81 97 MET A C 1
ATOM 727 O O . MET A 1 97 ? 2.956 -5.616 -10.015 1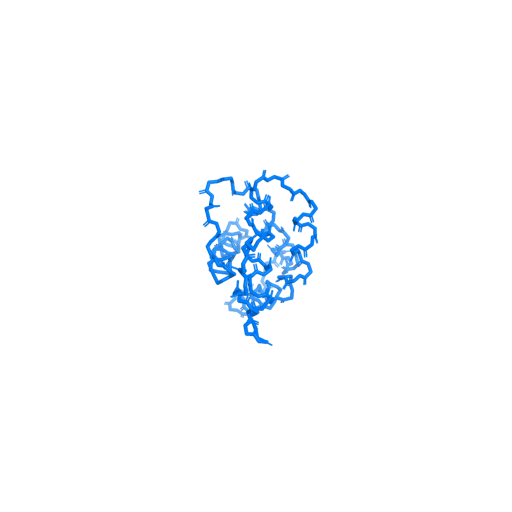.00 92.81 97 MET A O 1
ATOM 731 N N . ARG A 1 98 ? 1.742 -7.222 -9.032 1.00 90.19 98 ARG A N 1
ATOM 732 C CA . ARG A 1 98 ? 1.855 -8.157 -10.163 1.00 90.19 98 ARG A CA 1
ATOM 733 C C . ARG A 1 98 ? 1.225 -7.613 -11.440 1.00 90.19 98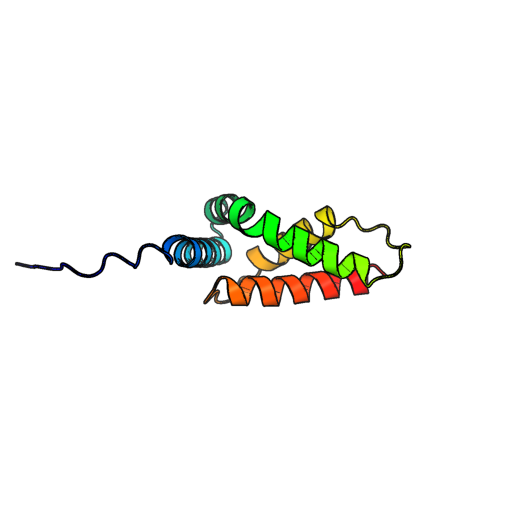 ARG A C 1
ATOM 735 O O . ARG A 1 98 ? 1.809 -7.770 -12.502 1.00 90.19 98 ARG A O 1
ATOM 742 N N . ASN A 1 99 ? 0.067 -6.962 -11.342 1.00 90.00 99 ASN A N 1
ATOM 743 C CA . ASN A 1 99 ? -0.558 -6.341 -12.510 1.00 90.00 99 ASN A CA 1
ATOM 744 C C . ASN A 1 99 ? 0.344 -5.248 -13.103 1.00 90.00 99 ASN A C 1
ATOM 746 O O . ASN A 1 99 ? 0.577 -5.251 -14.302 1.00 90.00 99 ASN A O 1
ATOM 750 N N . ILE A 1 100 ? 0.914 -4.379 -12.259 1.00 88.88 100 ILE A N 1
ATOM 751 C CA . ILE A 1 100 ? 1.846 -3.327 -12.697 1.00 88.88 100 ILE A CA 1
ATOM 752 C C . ILE A 1 100 ? 3.076 -3.936 -13.372 1.00 88.88 100 ILE A C 1
ATOM 754 O O . ILE A 1 100 ? 3.479 -3.478 -14.433 1.00 88.88 100 ILE A O 1
ATOM 758 N N . LEU A 1 101 ? 3.672 -4.974 -12.782 1.00 85.81 101 LEU A N 1
ATOM 759 C CA . LEU A 1 101 ? 4.836 -5.638 -13.370 1.00 85.81 101 LEU A CA 1
ATOM 760 C C . LEU A 1 101 ? 4.528 -6.214 -14.753 1.00 85.81 101 LEU A C 1
ATOM 762 O O . LEU A 1 101 ? 5.313 -6.007 -15.669 1.00 85.81 101 LEU A O 1
ATOM 766 N N . VAL A 1 102 ? 3.371 -6.860 -14.923 1.00 84.88 102 VAL A N 1
ATOM 767 C CA . VAL A 1 102 ? 2.921 -7.385 -16.222 1.00 84.88 102 VAL A CA 1
ATOM 768 C C . VAL A 1 102 ? 2.655 -6.265 -17.231 1.00 84.88 102 VAL A C 1
ATOM 770 O O . VAL A 1 102 ? 3.017 -6.412 -18.392 1.00 84.88 102 VAL A O 1
ATOM 773 N N . ASP A 1 103 ? 2.061 -5.148 -16.805 1.00 82.94 103 ASP A N 1
ATOM 774 C CA . ASP A 1 103 ? 1.781 -4.001 -17.680 1.00 82.94 103 ASP A CA 1
ATOM 775 C C . ASP A 1 103 ? 3.067 -3.275 -18.135 1.00 82.94 103 ASP A C 1
ATOM 777 O O . ASP A 1 103 ? 3.067 -2.588 -19.158 1.00 82.94 103 ASP A O 1
ATOM 781 N N . HIS A 1 104 ? 4.162 -3.421 -17.379 1.00 74.25 104 HIS A N 1
ATOM 782 C CA . HIS A 1 104 ? 5.465 -2.797 -17.631 1.00 74.25 104 HIS A CA 1
ATOM 783 C C . HIS A 1 104 ? 6.542 -3.754 -18.192 1.00 74.25 104 HIS A C 1
ATOM 785 O O . HIS A 1 104 ? 7.663 -3.294 -18.439 1.00 74.25 104 HIS A O 1
ATOM 791 N N . ALA A 1 105 ? 6.230 -5.043 -18.378 1.00 66.00 105 ALA A N 1
ATOM 792 C CA . ALA A 1 105 ? 7.125 -6.079 -18.917 1.00 66.00 105 ALA A CA 1
ATOM 793 C C . ALA A 1 105 ? 6.993 -6.242 -20.440 1.00 66.00 105 ALA A C 1
ATOM 795 O O . ALA A 1 105 ? 8.043 -6.470 -21.090 1.00 66.00 105 ALA A O 1
#

Secondary structure (DSSP, 8-state):
----------TTTHHHHHHHHHHHHHHTT-HHHHHHHHHHHHHHHHHHHHHHHHHS-TT----HHHHHHHHHHHHHT-TT-----HHHHHHHHHHHHHHHHHHH-